Protein AF-X0RVZ2-F1 (afdb_monomer_lite)

pLDDT: mean 88.0, std 8.56, range [48.69, 95.62]

InterPro domains:
  IPR041147 Glycosyl hydrolases family 38, C-terminal domain [PF17677] (3-49)

Sequence (54 aa):
MNTENFGKIKLGFDTGKVYSGRLDESYSEELPYNNGVDIVIKPKEIKTIIFEVL

Structure (mmCIF, N/CA/C/O backbone):
data_AF-X0RVZ2-F1
#
_entry.id   AF-X0RVZ2-F1
#
loop_
_atom_site.group_PDB
_atom_site.id
_atom_site.type_symbol
_atom_site.label_atom_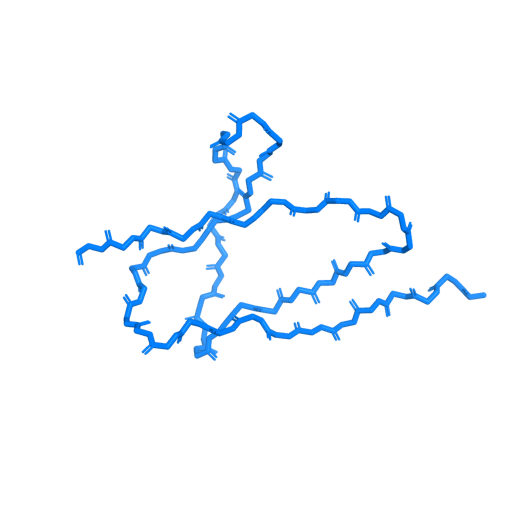id
_atom_site.label_alt_id
_atom_site.label_comp_id
_atom_site.label_asym_id
_atom_site.label_entity_id
_atom_site.label_seq_id
_atom_site.pdbx_PDB_ins_code
_atom_site.Cartn_x
_atom_site.Cartn_y
_atom_site.Cartn_z
_atom_site.occupancy
_atom_site.B_iso_or_equiv
_atom_site.auth_seq_id
_atom_site.auth_comp_id
_atom_site.auth_asym_id
_atom_site.auth_atom_id
_atom_site.pdbx_PDB_model_num
ATOM 1 N N . MET A 1 1 ? -12.646 -0.006 21.968 1.00 48.69 1 MET A N 1
ATOM 2 C CA . MET A 1 1 ? -11.849 -0.692 20.929 1.00 48.69 1 MET A CA 1
ATOM 3 C C . MET A 1 1 ? -11.778 0.235 19.733 1.00 48.69 1 MET A C 1
ATOM 5 O O . MET A 1 1 ? -12.829 0.649 19.265 1.00 48.69 1 MET A O 1
ATOM 9 N N . ASN A 1 2 ? -10.580 0.623 19.296 1.00 59.47 2 ASN A N 1
ATOM 10 C CA . ASN A 1 2 ? -10.429 1.313 18.016 1.00 59.47 2 ASN A CA 1
ATOM 11 C C . ASN A 1 2 ? -10.596 0.249 16.927 1.00 59.47 2 ASN A C 1
ATOM 13 O O . ASN A 1 2 ? -9.792 -0.674 16.869 1.00 59.47 2 ASN A O 1
ATOM 17 N N . THR A 1 3 ? -11.673 0.322 16.146 1.00 78.19 3 THR A N 1
ATOM 18 C CA . THR A 1 3 ? -11.946 -0.630 15.063 1.00 78.19 3 THR A CA 1
ATOM 19 C C . THR A 1 3 ? -10.932 -0.406 13.948 1.00 78.19 3 THR A C 1
ATOM 21 O O . THR A 1 3 ? -11.047 0.556 13.192 1.00 78.19 3 THR A O 1
ATOM 24 N N . GLU A 1 4 ? -9.904 -1.245 13.881 1.00 78.12 4 GLU A N 1
ATOM 25 C CA . GLU A 1 4 ? -9.026 -1.319 12.716 1.00 78.12 4 GLU A CA 1
ATOM 26 C C . GLU A 1 4 ? -9.766 -2.074 11.610 1.00 78.12 4 GLU A C 1
ATOM 28 O O . GLU A 1 4 ? -10.331 -3.143 11.850 1.00 78.12 4 GLU A O 1
ATOM 33 N N . ASN A 1 5 ? -9.801 -1.498 10.408 1.00 81.38 5 ASN A N 1
ATOM 34 C CA . ASN A 1 5 ? -10.375 -2.158 9.245 1.00 81.38 5 ASN A CA 1
ATOM 35 C C . ASN A 1 5 ? -9.266 -2.899 8.505 1.00 81.38 5 ASN A C 1
ATOM 37 O O . ASN A 1 5 ? -8.257 -2.304 8.119 1.00 81.38 5 ASN A O 1
ATOM 41 N N . PHE A 1 6 ? -9.484 -4.193 8.302 1.00 89.44 6 PHE A N 1
ATOM 42 C CA . PHE A 1 6 ? -8.595 -5.070 7.554 1.00 89.44 6 PHE A CA 1
ATOM 43 C C . PHE A 1 6 ? -9.188 -5.304 6.171 1.00 89.44 6 PHE A C 1
ATOM 45 O O . PHE A 1 6 ? -10.394 -5.518 6.029 1.00 89.44 6 PHE A O 1
ATOM 52 N N . GLY A 1 7 ? -8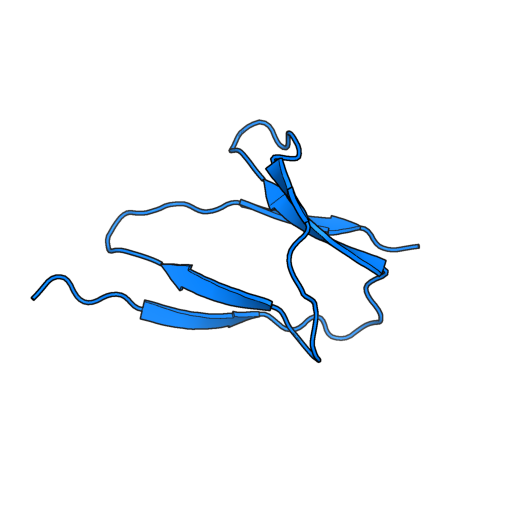.347 -5.267 5.148 1.00 88.00 7 GLY A N 1
ATOM 53 C CA . GLY A 1 7 ? -8.767 -5.511 3.779 1.00 88.00 7 GLY A CA 1
ATOM 54 C C . GLY A 1 7 ? -7.606 -5.941 2.906 1.00 88.00 7 GLY A C 1
ATOM 55 O O . GLY A 1 7 ? -6.448 -5.885 3.312 1.00 88.00 7 GLY A O 1
ATOM 56 N N . LYS A 1 8 ? -7.931 -6.354 1.685 1.00 90.94 8 LYS A N 1
ATOM 57 C CA . LYS A 1 8 ? -6.945 -6.726 0.678 1.00 90.94 8 LYS A CA 1
ATOM 58 C C . LYS A 1 8 ? -7.201 -5.937 -0.594 1.00 90.94 8 LYS A C 1
ATOM 60 O O . LYS A 1 8 ? -8.309 -5.979 -1.127 1.00 90.94 8 LYS A O 1
ATOM 65 N N . ILE A 1 9 ? -6.186 -5.227 -1.078 1.00 88.31 9 ILE A N 1
ATOM 66 C CA . ILE A 1 9 ? -6.238 -4.537 -2.370 1.00 88.31 9 ILE A CA 1
ATOM 67 C C . ILE A 1 9 ? -5.606 -5.450 -3.413 1.00 88.31 9 ILE A C 1
ATOM 69 O O . ILE A 1 9 ? -4.461 -5.872 -3.270 1.00 88.31 9 ILE A O 1
ATOM 73 N N . LYS A 1 10 ? -6.348 -5.753 -4.476 1.00 88.50 10 LYS A N 1
ATOM 74 C CA . LYS A 1 10 ? -5.869 -6.550 -5.606 1.00 88.50 10 LYS A CA 1
ATOM 75 C C . LYS A 1 10 ? -6.086 -5.774 -6.900 1.00 88.50 10 LYS A C 1
ATOM 77 O O . LYS A 1 10 ? -7.185 -5.272 -7.129 1.00 88.50 10 LYS A O 1
ATOM 82 N N . LEU A 1 11 ? -5.056 -5.706 -7.739 1.00 86.19 11 LEU A N 1
ATOM 83 C CA . LEU A 1 11 ? -5.172 -5.145 -9.083 1.00 86.19 11 LEU A CA 1
ATOM 84 C C . LEU A 1 11 ? -5.632 -6.223 -10.074 1.00 86.19 11 LEU A C 1
ATOM 86 O O . LEU A 1 11 ? -5.371 -7.413 -9.895 1.00 86.19 11 LEU A O 1
ATOM 90 N N . GLY A 1 12 ? -6.368 -5.800 -11.104 1.00 86.25 12 GLY A N 1
ATOM 91 C CA . GLY A 1 12 ? -6.896 -6.678 -12.156 1.00 86.25 12 GLY A CA 1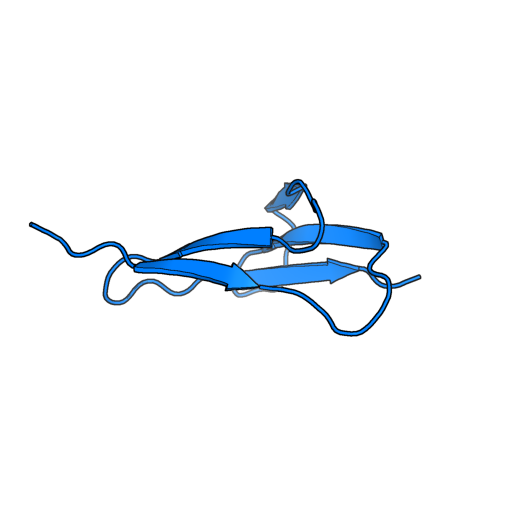
ATOM 92 C C . GLY A 1 12 ? -5.880 -7.048 -13.241 1.00 86.25 12 GLY A C 1
ATOM 93 O O . GLY A 1 12 ? -6.263 -7.630 -14.249 1.00 86.25 12 GLY A O 1
ATOM 94 N N . PHE A 1 13 ? -4.616 -6.679 -13.055 1.00 81.88 13 PHE A N 1
ATOM 95 C CA . PHE A 1 13 ? -3.508 -6.895 -13.978 1.00 81.88 13 PHE A CA 1
ATOM 96 C C . PHE A 1 13 ? -2.227 -7.181 -13.184 1.00 81.88 13 PHE A C 1
ATOM 98 O O . PHE A 1 13 ? -2.192 -6.965 -11.966 1.00 81.88 13 PHE A O 1
ATOM 105 N N . ASP A 1 14 ? -1.195 -7.678 -13.867 1.00 79.94 14 ASP A N 1
ATOM 106 C CA . ASP A 1 14 ? 0.081 -8.008 -13.237 1.00 79.94 14 ASP A CA 1
ATOM 107 C C . ASP A 1 14 ? 0.787 -6.744 -12.751 1.00 79.94 14 ASP A C 1
ATOM 109 O O . ASP A 1 14 ? 0.969 -5.771 -13.478 1.00 79.94 14 ASP A O 1
ATOM 113 N N . THR A 1 15 ? 1.172 -6.765 -11.482 1.00 78.50 15 THR A N 1
ATOM 114 C CA . THR A 1 15 ? 1.900 -5.678 -10.830 1.00 78.50 15 THR A CA 1
ATOM 115 C C . THR A 1 15 ? 3.322 -6.159 -10.624 1.00 78.50 15 THR A C 1
ATOM 117 O O . THR A 1 15 ? 3.501 -7.304 -10.208 1.00 78.50 15 THR A O 1
ATOM 120 N N . GLY A 1 16 ? 4.317 -5.310 -10.855 1.00 82.12 16 GLY A N 1
ATOM 121 C CA . GLY A 1 16 ? 5.699 -5.649 -10.544 1.00 82.12 16 GLY A CA 1
ATOM 122 C C . GLY A 1 16 ? 5.909 -5.639 -9.036 1.00 82.12 16 GLY A C 1
ATOM 123 O O . GLY A 1 16 ? 5.863 -6.676 -8.375 1.00 8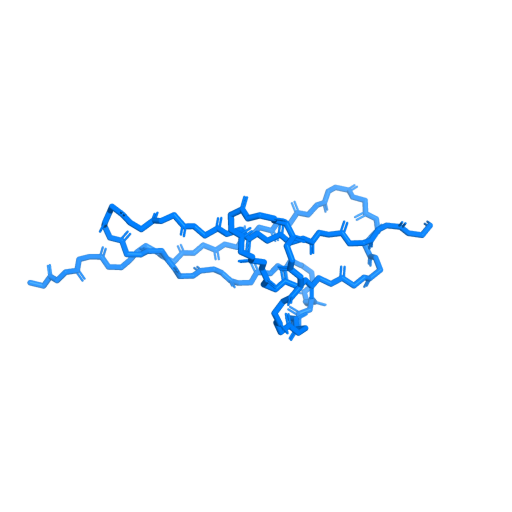2.12 16 GLY A O 1
ATOM 124 N N . LYS A 1 17 ? 6.123 -4.445 -8.489 1.00 90.25 17 LYS A N 1
ATOM 125 C CA . LYS A 1 17 ? 6.437 -4.243 -7.074 1.00 90.25 17 LYS A CA 1
ATOM 126 C C . LYS A 1 17 ? 5.419 -3.329 -6.416 1.00 90.25 17 LYS A C 1
ATOM 128 O O . LYS A 1 17 ? 4.830 -2.461 -7.059 1.00 90.25 17 LYS A O 1
ATOM 133 N N . VAL A 1 18 ? 5.208 -3.536 -5.124 1.00 92.88 18 VAL A N 1
ATOM 134 C CA . VAL A 1 18 ? 4.277 -2.741 -4.325 1.00 92.88 18 VAL A CA 1
ATOM 135 C C . VAL A 1 18 ? 5.039 -2.139 -3.164 1.00 92.88 18 VAL A C 1
ATOM 137 O O . VAL A 1 18 ? 5.847 -2.819 -2.543 1.00 92.88 18 VAL A O 1
ATOM 140 N N . TYR A 1 19 ? 4.772 -0.876 -2.861 1.00 94.56 19 TYR A N 1
ATOM 141 C CA . TYR A 1 19 ? 5.444 -0.148 -1.795 1.00 94.56 19 TYR A CA 1
ATOM 142 C C . TYR A 1 19 ? 4.441 0.568 -0.898 1.00 94.56 19 TYR A C 1
ATOM 144 O O . TYR A 1 19 ? 3.392 1.024 -1.360 1.00 94.56 19 TYR A O 1
ATOM 152 N N . SER A 1 20 ? 4.779 0.728 0.381 1.00 94.44 20 SER A N 1
ATOM 153 C CA . SER A 1 20 ? 4.179 1.785 1.186 1.00 94.44 20 SER A CA 1
ATOM 154 C C . SER A 1 20 ? 4.757 3.125 0.738 1.00 94.44 20 SER A C 1
ATOM 156 O O . SER A 1 20 ? 5.952 3.256 0.460 1.00 94.44 20 SER A O 1
ATOM 158 N N . GLY A 1 21 ? 3.886 4.119 0.613 1.00 95.12 21 GLY A N 1
ATOM 159 C CA . GLY A 1 21 ? 4.244 5.464 0.193 1.00 95.12 21 GLY A CA 1
ATOM 160 C C . GLY A 1 21 ? 3.914 6.497 1.258 1.00 95.12 21 GLY A C 1
ATOM 161 O O . GLY A 1 21 ? 3.174 6.243 2.215 1.00 95.12 21 GLY A O 1
ATOM 162 N N . ARG A 1 22 ? 4.425 7.704 1.052 1.00 94.12 22 ARG A N 1
ATOM 163 C CA . ARG A 1 22 ? 3.998 8.906 1.774 1.00 94.12 22 ARG A CA 1
ATOM 164 C C . ARG A 1 22 ? 3.014 9.719 0.931 1.00 94.12 22 ARG A C 1
ATOM 166 O O . ARG A 1 22 ? 2.723 9.386 -0.215 1.00 94.12 22 ARG A O 1
ATOM 173 N N . LEU A 1 23 ? 2.465 10.786 1.508 1.00 93.75 23 LEU A N 1
ATOM 174 C CA . LEU A 1 23 ? 1.550 11.687 0.792 1.00 93.75 23 LEU A CA 1
ATOM 175 C C . LEU A 1 23 ? 2.235 12.462 -0.344 1.00 93.75 23 LEU A C 1
ATOM 177 O O . LEU A 1 23 ? 1.553 12.930 -1.244 1.00 93.75 23 LEU A O 1
ATOM 181 N N . ASP A 1 24 ? 3.560 12.591 -0.297 1.00 94.38 24 ASP A N 1
ATOM 182 C CA . ASP A 1 24 ? 4.392 13.205 -1.338 1.00 94.38 24 ASP A CA 1
ATOM 183 C C . ASP A 1 24 ? 4.880 12.188 -2.386 1.00 94.38 24 ASP A C 1
ATOM 185 O O . ASP A 1 24 ? 5.833 12.464 -3.108 1.00 94.38 24 ASP A O 1
ATOM 189 N N . GLU A 1 25 ? 4.260 11.003 -2.431 1.00 91.56 25 GLU A N 1
ATOM 190 C CA . GLU A 1 25 ? 4.575 9.908 -3.362 1.00 91.56 25 GLU A CA 1
ATOM 191 C C . GLU A 1 25 ? 5.992 9.332 -3.210 1.00 91.56 25 GLU A C 1
ATOM 193 O O . GLU A 1 25 ? 6.421 8.496 -4.006 1.00 91.56 25 GLU A O 1
ATOM 198 N N . SER A 1 26 ? 6.721 9.706 -2.155 1.00 95.62 26 SER A N 1
ATOM 199 C CA . SER A 1 26 ? 8.004 9.081 -1.859 1.00 95.62 26 SER A CA 1
ATOM 200 C C . SER A 1 26 ? 7.826 7.640 -1.372 1.00 95.62 26 SER A C 1
ATOM 202 O O . SER A 1 26 ? 6.921 7.311 -0.592 1.00 95.62 26 SER A O 1
ATOM 204 N N . TYR A 1 27 ? 8.727 6.777 -1.837 1.00 95.50 27 TYR A N 1
ATOM 205 C CA . TYR A 1 27 ? 8.781 5.363 -1.486 1.00 95.50 27 TYR A CA 1
ATOM 206 C C . TYR A 1 27 ? 9.229 5.207 -0.032 1.00 95.50 27 TYR A C 1
ATOM 208 O O . TYR A 1 27 ? 10.137 5.901 0.430 1.00 95.50 27 TYR A O 1
ATOM 216 N N . SER A 1 28 ? 8.589 4.296 0.695 1.00 94.19 28 SER A N 1
ATOM 217 C CA . SER A 1 28 ? 8.988 3.917 2.050 1.00 94.19 28 SER A CA 1
ATOM 218 C C . SER A 1 28 ? 9.477 2.471 2.077 1.00 94.19 28 SER A C 1
ATOM 220 O O . SER A 1 28 ? 10.676 2.252 1.925 1.00 94.19 28 SER A O 1
ATOM 222 N N . GLU A 1 29 ? 8.598 1.483 2.245 1.00 94.38 29 GLU A N 1
ATOM 223 C CA . GLU A 1 29 ? 8.996 0.069 2.325 1.00 94.38 29 GLU A CA 1
ATOM 224 C C . GLU A 1 29 ? 8.403 -0.753 1.178 1.00 94.38 29 GLU A C 1
ATOM 226 O O . GLU A 1 29 ? 7.310 -0.452 0.705 1.00 94.38 29 GLU A O 1
ATOM 231 N N . GLU A 1 30 ? 9.107 -1.793 0.726 1.00 94.56 30 GLU A N 1
ATOM 232 C CA . GLU A 1 30 ? 8.536 -2.765 -0.214 1.00 94.56 30 GLU A CA 1
ATOM 233 C C . GLU A 1 30 ? 7.564 -3.682 0.532 1.00 94.56 30 GLU A C 1
ATOM 235 O O . GLU A 1 30 ? 7.883 -4.218 1.596 1.00 94.56 30 GLU A O 1
ATOM 240 N N . LEU A 1 31 ? 6.370 -3.858 -0.025 1.00 93.31 31 LEU A N 1
ATOM 241 C CA . LEU A 1 31 ? 5.309 -4.675 0.539 1.00 93.31 31 LEU A CA 1
ATOM 242 C C . LEU A 1 31 ? 5.203 -6.004 -0.216 1.00 93.31 31 LEU A C 1
ATOM 244 O O . LEU A 1 31 ? 5.265 -6.028 -1.448 1.00 93.31 31 LEU A O 1
ATOM 248 N N . PRO A 1 32 ? 4.976 -7.122 0.494 1.00 91.38 32 PRO A N 1
ATOM 249 C CA . PRO A 1 32 ? 4.762 -8.403 -0.154 1.00 91.38 32 PRO A CA 1
ATOM 250 C C . PRO A 1 32 ? 3.457 -8.377 -0.957 1.00 91.38 32 PRO A C 1
ATOM 252 O O . PRO A 1 32 ? 2.385 -8.088 -0.423 1.00 91.38 32 PRO A O 1
ATOM 255 N N . TYR A 1 33 ? 3.539 -8.739 -2.236 1.00 87.75 33 TYR A N 1
ATOM 256 C CA . TYR A 1 33 ? 2.370 -8.910 -3.093 1.00 87.75 33 TYR A CA 1
ATOM 257 C C . TYR A 1 33 ? 2.086 -10.397 -3.304 1.00 87.75 33 TYR A C 1
ATOM 259 O O . TYR A 1 33 ? 2.710 -11.060 -4.130 1.00 87.75 33 TYR A O 1
ATOM 267 N N . ASN A 1 34 ? 1.123 -10.935 -2.555 1.00 86.50 34 ASN A N 1
ATOM 268 C CA . ASN A 1 34 ? 0.660 -12.313 -2.710 1.00 86.50 34 ASN A CA 1
ATOM 269 C C . ASN A 1 34 ? -0.798 -12.310 -3.172 1.00 86.50 34 ASN A C 1
ATOM 271 O O . ASN A 1 34 ? -1.727 -12.424 -2.364 1.00 86.50 34 ASN A O 1
ATOM 275 N N . ASN A 1 35 ? -1.001 -12.155 -4.486 1.00 85.88 35 ASN A N 1
ATOM 276 C CA . ASN A 1 35 ? -2.332 -12.054 -5.095 1.00 85.88 35 ASN A CA 1
ATOM 277 C C . ASN A 1 35 ? -3.154 -10.892 -4.489 1.00 85.88 35 ASN A C 1
ATOM 279 O O . ASN A 1 35 ? -4.327 -11.049 -4.140 1.00 85.88 35 ASN A O 1
ATOM 283 N N . GLY A 1 36 ? -2.493 -9.750 -4.295 1.00 88.62 36 GLY A N 1
ATOM 284 C CA . GLY A 1 36 ? -2.985 -8.569 -3.587 1.00 88.62 36 GLY A CA 1
ATOM 285 C C . GLY A 1 36 ? -2.098 -8.200 -2.394 1.00 88.62 36 GLY A C 1
ATOM 286 O O . GLY A 1 36 ? -1.292 -9.011 -1.938 1.00 88.62 36 GLY A O 1
ATOM 287 N N . VAL A 1 37 ? -2.274 -6.980 -1.897 1.00 91.12 37 VAL A N 1
ATOM 288 C CA . VAL A 1 37 ? -1.595 -6.428 -0.720 1.00 91.12 37 VAL A CA 1
ATOM 289 C C . VAL A 1 37 ? -2.579 -6.331 0.441 1.00 91.12 37 VAL A C 1
ATOM 291 O O . VAL A 1 37 ? -3.686 -5.803 0.289 1.00 91.12 37 VAL A O 1
ATOM 294 N N . ASP A 1 38 ? -2.186 -6.866 1.592 1.00 92.19 38 ASP A N 1
ATOM 295 C CA . ASP A 1 38 ? -2.971 -6.753 2.817 1.00 92.19 38 ASP A CA 1
ATOM 296 C C . ASP A 1 38 ? -2.796 -5.354 3.412 1.00 92.19 38 ASP A C 1
ATOM 298 O O . ASP A 1 38 ? -1.685 -4.833 3.527 1.00 92.19 38 ASP A O 1
ATOM 302 N N . ILE A 1 39 ? -3.910 -4.733 3.790 1.00 90.81 39 ILE A N 1
ATOM 303 C CA . ILE A 1 39 ? -3.939 -3.393 4.363 1.00 90.81 39 ILE A CA 1
ATOM 304 C C . ILE A 1 39 ? -4.683 -3.391 5.691 1.00 90.81 39 ILE A C 1
ATOM 306 O O . ILE A 1 39 ? -5.744 -3.994 5.858 1.00 90.81 39 ILE A O 1
ATOM 310 N N . VAL A 1 40 ? -4.117 -2.643 6.631 1.00 92.06 40 VAL A N 1
ATOM 311 C CA . VAL A 1 40 ? -4.752 -2.297 7.901 1.00 92.06 40 VAL A CA 1
ATOM 312 C C . VAL A 1 40 ? -4.882 -0.787 7.934 1.00 92.06 40 VAL A C 1
ATOM 314 O O . VAL A 1 40 ? -3.870 -0.092 7.795 1.00 92.06 40 VAL A O 1
ATOM 317 N N . ILE A 1 41 ? -6.110 -0.291 8.084 1.00 90.44 41 ILE A N 1
ATOM 318 C CA . ILE A 1 41 ? -6.416 1.141 8.138 1.00 90.44 41 ILE A CA 1
ATOM 319 C C . ILE A 1 41 ? -7.127 1.445 9.454 1.00 90.44 41 ILE A C 1
ATOM 321 O O . ILE A 1 41 ? -8.186 0.886 9.761 1.00 90.44 41 ILE A O 1
ATOM 325 N N . LYS A 1 42 ? -6.550 2.360 10.230 1.00 91.19 42 LYS A N 1
ATOM 326 C CA . LYS A 1 42 ? -7.145 2.888 11.459 1.00 91.19 42 LYS A CA 1
ATOM 327 C C . LYS A 1 42 ? -8.186 3.965 11.141 1.00 91.19 42 LYS A C 1
ATOM 329 O O . LYS A 1 42 ? -8.122 4.617 10.097 1.00 91.19 42 LYS A O 1
ATOM 334 N N . PRO A 1 43 ? -9.140 4.229 12.050 1.00 89.94 43 PRO A N 1
ATOM 335 C CA . PRO A 1 43 ? -10.078 5.330 11.873 1.00 89.94 43 PRO A CA 1
ATOM 336 C C . PRO A 1 43 ? -9.342 6.658 11.651 1.00 89.94 43 PRO A C 1
ATOM 338 O O . PRO A 1 43 ? -8.490 7.031 12.456 1.00 89.94 43 PRO A O 1
ATOM 341 N N . LYS A 1 44 ? -9.713 7.384 10.587 1.00 90.06 44 LYS A N 1
ATOM 342 C CA . LYS A 1 44 ? -9.111 8.667 10.165 1.00 90.06 44 LYS A CA 1
ATOM 343 C C . LYS A 1 44 ? -7.650 8.581 9.690 1.00 90.06 44 LYS A C 1
ATOM 345 O O . LYS A 1 44 ? -7.010 9.618 9.541 1.00 90.06 44 LYS A O 1
ATOM 350 N N . GLU A 1 45 ? -7.123 7.384 9.446 1.00 91.31 45 GLU A N 1
ATOM 351 C CA . GLU A 1 45 ? -5.803 7.201 8.841 1.00 91.31 45 GLU A CA 1
ATOM 352 C C . GLU A 1 45 ? -5.879 7.321 7.314 1.00 91.31 45 GLU A C 1
ATOM 354 O O . GLU A 1 45 ? -6.823 6.839 6.687 1.00 91.31 45 GLU A O 1
ATOM 359 N N . ILE A 1 46 ? -4.862 7.946 6.720 1.00 90.50 46 ILE A N 1
ATOM 360 C CA . ILE A 1 46 ? -4.634 7.959 5.274 1.00 90.50 46 ILE A CA 1
ATOM 361 C C . ILE A 1 46 ? -3.345 7.182 5.023 1.00 90.50 46 ILE A C 1
ATOM 363 O O . ILE A 1 46 ? -2.324 7.463 5.649 1.00 90.50 46 ILE A O 1
ATOM 367 N N . LYS A 1 47 ? -3.400 6.214 4.109 1.00 91.25 47 LYS A N 1
ATOM 368 C CA . LYS A 1 47 ? -2.239 5.445 3.658 1.00 91.25 47 LYS A CA 1
ATOM 369 C C . LYS A 1 47 ? -2.061 5.609 2.160 1.00 91.25 47 LYS A C 1
ATOM 371 O O . LYS A 1 47 ? -3.041 5.565 1.421 1.00 91.25 47 LYS A O 1
ATOM 376 N N . THR A 1 48 ? -0.811 5.726 1.734 1.00 94.44 48 THR A N 1
ATOM 377 C CA . THR A 1 48 ? -0.434 5.680 0.324 1.00 94.44 48 THR A CA 1
ATOM 378 C C . THR A 1 48 ? 0.179 4.317 0.032 1.00 94.44 48 THR A C 1
ATOM 380 O O . THR A 1 48 ? 1.042 3.853 0.777 1.00 94.44 48 THR A O 1
ATOM 383 N N . ILE A 1 49 ? -0.264 3.682 -1.050 1.00 93.31 49 ILE A N 1
ATOM 384 C CA . ILE A 1 49 ? 0.332 2.462 -1.598 1.00 93.31 49 ILE A CA 1
ATOM 385 C C . ILE A 1 49 ? 0.740 2.772 -3.034 1.00 93.31 49 ILE A C 1
ATOM 387 O O . ILE A 1 49 ? -0.072 3.290 -3.800 1.00 93.31 49 ILE A O 1
ATOM 391 N N . ILE A 1 50 ? 1.984 2.469 -3.385 1.00 93.38 50 ILE A N 1
ATOM 392 C CA . ILE A 1 50 ? 2.535 2.689 -4.722 1.00 93.38 50 ILE A CA 1
ATOM 393 C C . ILE A 1 50 ? 2.620 1.334 -5.418 1.00 93.38 50 ILE A C 1
ATOM 395 O O . ILE A 1 50 ? 3.196 0.392 -4.876 1.00 93.38 50 ILE A O 1
ATOM 399 N N . PHE A 1 51 ? 2.034 1.240 -6.609 1.00 91.62 51 PHE A N 1
ATOM 400 C CA . PHE A 1 51 ? 2.116 0.063 -7.467 1.00 91.62 51 PHE A CA 1
ATOM 401 C C . PHE A 1 51 ? 3.011 0.394 -8.659 1.00 91.62 51 PHE A C 1
ATOM 403 O O . PHE A 1 51 ? 2.639 1.210 -9.501 1.00 91.62 51 PHE A O 1
ATOM 410 N N . GLU A 1 52 ? 4.174 -0.242 -8.736 1.00 89.62 52 GLU A N 1
ATOM 411 C CA . GLU A 1 52 ? 5.034 -0.173 -9.912 1.00 89.62 52 GLU A CA 1
ATOM 412 C C . GLU A 1 52 ? 4.610 -1.249 -10.914 1.00 89.62 52 GLU A C 1
ATOM 414 O O . GLU A 1 52 ? 4.604 -2.449 -10.616 1.00 89.62 52 GLU A O 1
ATOM 419 N N . VAL A 1 53 ? 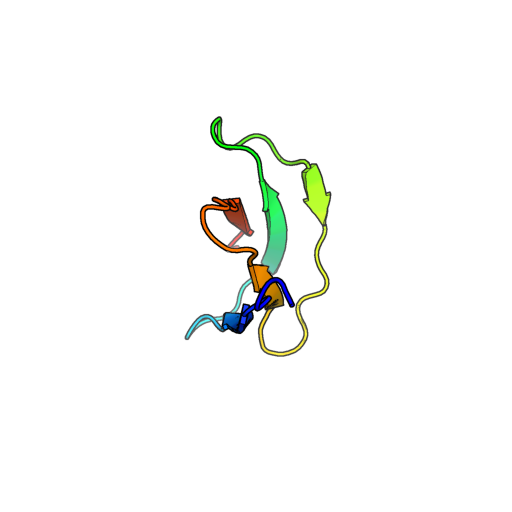4.243 -0.805 -12.113 1.00 83.44 53 VAL A N 1
ATOM 420 C CA . VAL A 1 53 ? 3.818 -1.653 -13.230 1.00 83.44 53 VAL A CA 1
ATOM 421 C C . VAL A 1 53 ? 4.908 -1.581 -14.297 1.00 83.44 53 VAL A C 1
ATOM 423 O O . VAL A 1 53 ? 5.346 -0.480 -14.632 1.00 83.44 53 VAL A O 1
ATOM 426 N N . LEU A 1 54 ? 5.369 -2.739 -14.778 1.00 70.56 54 LEU A N 1
ATOM 427 C CA . LEU A 1 54 ? 6.381 -2.865 -15.835 1.00 70.56 54 LEU A CA 1
ATOM 428 C C . LEU A 1 54 ? 5.725 -3.143 -17.188 1.00 70.56 54 LEU A C 1
ATOM 430 O O . LEU A 1 54 ? 4.740 -3.915 -17.204 1.00 70.56 54 LEU A O 1
#

Secondary structure (DSSP, 8-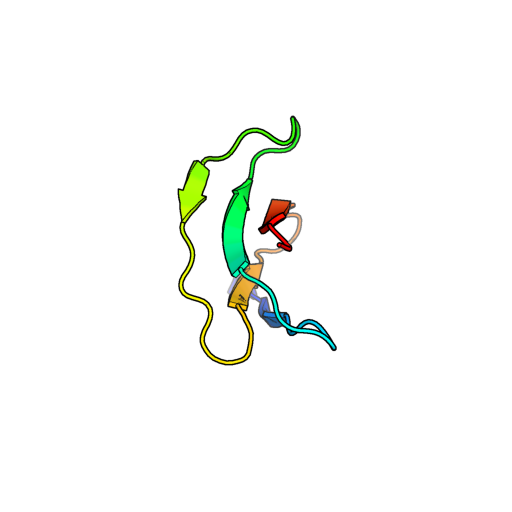state):
---PEEEEE--SS--SEEEEE-TT--EEEEEP-SSSEEEEE-TT---EEEEE--

Organism: NCBI:txid412755

Radius of gyration: 11.92 Å; chains: 1; bounding box: 21×26×37 Å

Foldseek 3Di:
DFDKDKDWAADPDDFDWKAWADPVRDGDGTADQDRTGIDIATVPDDTDMDTHHD